Protein AF-A0A973B0N7-F1 (afdb_monomer_lite)

Radius of gyration: 13.96 Å; chains: 1; bounding box: 33×25×38 Å

Structure (mmCIF, N/CA/C/O backbone):
data_AF-A0A973B0N7-F1
#
_entry.id   AF-A0A973B0N7-F1
#
loop_
_atom_site.group_PDB
_atom_site.id
_atom_site.type_symbol
_atom_site.label_atom_id
_atom_site.label_alt_id
_atom_site.label_comp_id
_atom_site.label_asym_id
_atom_site.label_entity_id
_atom_site.label_seq_id
_atom_site.pdbx_PDB_ins_code
_atom_site.Cartn_x
_atom_site.Cartn_y
_atom_site.Cartn_z
_atom_site.occupancy
_atom_site.B_iso_or_equiv
_atom_site.auth_seq_id
_atom_site.auth_comp_id
_atom_site.auth_asym_id
_atom_site.auth_atom_id
_atom_site.pdbx_PDB_model_num
ATOM 1 N N . MET A 1 1 ? 13.167 -10.226 -14.527 1.00 73.62 1 MET A N 1
ATOM 2 C CA . MET A 1 1 ? 12.634 -9.299 -13.510 1.00 73.62 1 MET A CA 1
ATOM 3 C C . MET A 1 1 ? 11.544 -10.042 -12.769 1.00 73.62 1 MET A C 1
ATOM 5 O O . MET A 1 1 ? 10.756 -10.686 -13.442 1.00 73.62 1 MET A O 1
ATOM 9 N N . PHE A 1 2 ? 11.530 -10.004 -11.441 1.00 86.94 2 PHE A N 1
ATOM 10 C CA . PHE A 1 2 ? 10.726 -10.916 -10.615 1.00 86.94 2 PHE A CA 1
ATOM 11 C C . PHE A 1 2 ? 9.295 -10.414 -10.338 1.00 86.94 2 PHE A C 1
ATOM 13 O O . PHE A 1 2 ? 8.782 -10.590 -9.240 1.00 86.94 2 PHE A O 1
ATOM 20 N N . ILE A 1 3 ? 8.666 -9.707 -11.288 1.00 91.25 3 ILE A N 1
ATOM 21 C CA . ILE A 1 3 ? 7.358 -9.057 -11.056 1.00 91.25 3 ILE A CA 1
ATOM 22 C C . ILE A 1 3 ? 6.280 -10.091 -10.730 1.00 91.25 3 ILE A C 1
ATOM 24 O O . ILE A 1 3 ? 5.494 -9.886 -9.810 1.00 91.25 3 ILE A O 1
ATOM 28 N N . THR A 1 4 ? 6.245 -11.195 -11.477 1.00 93.94 4 THR A N 1
ATOM 29 C CA . THR A 1 4 ? 5.246 -12.247 -11.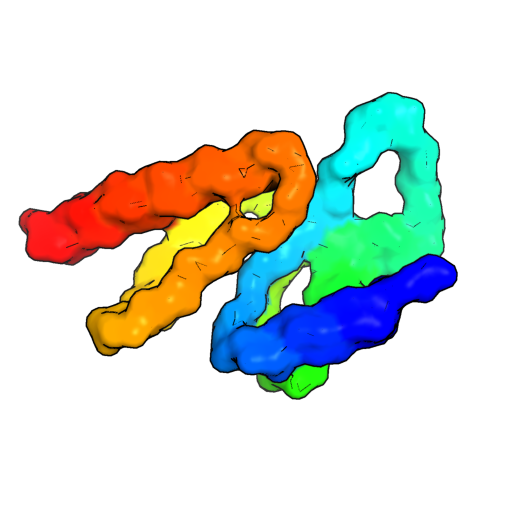279 1.00 93.94 4 THR A CA 1
ATOM 30 C C . THR A 1 4 ? 5.457 -12.957 -9.946 1.00 93.94 4 THR A C 1
ATOM 32 O O . THR A 1 4 ? 4.495 -13.194 -9.225 1.00 93.94 4 THR A O 1
ATOM 35 N N . GLU A 1 5 ? 6.703 -13.241 -9.571 1.00 96.12 5 GLU A N 1
ATOM 36 C CA . GLU A 1 5 ? 7.036 -13.871 -8.294 1.00 96.12 5 GLU A CA 1
ATOM 37 C C . GLU A 1 5 ? 6.737 -12.952 -7.102 1.00 96.12 5 GLU A C 1
ATOM 39 O O . GLU A 1 5 ? 6.206 -13.420 -6.097 1.00 96.12 5 GLU A O 1
ATOM 44 N N . PHE A 1 6 ? 7.015 -11.647 -7.214 1.00 94.81 6 PHE A N 1
ATOM 45 C CA . PHE A 1 6 ? 6.650 -10.675 -6.181 1.00 94.81 6 PHE A CA 1
ATOM 46 C C . PHE A 1 6 ? 5.133 -10.509 -6.059 1.00 94.81 6 PHE A C 1
ATOM 48 O O . PHE A 1 6 ? 4.622 -10.541 -4.944 1.00 94.81 6 PHE A O 1
ATOM 55 N N . GLY A 1 7 ? 4.406 -10.397 -7.176 1.00 95.62 7 GLY A N 1
ATOM 56 C CA . GLY A 1 7 ? 2.941 -10.354 -7.166 1.00 95.62 7 GLY A CA 1
ATOM 57 C C . GLY A 1 7 ? 2.339 -11.599 -6.5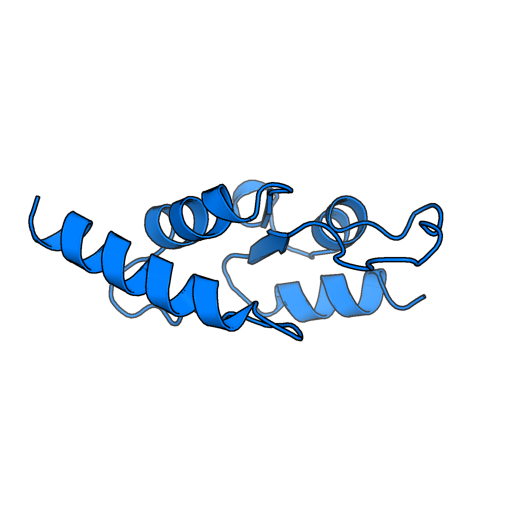06 1.00 95.62 7 GLY A C 1
ATOM 58 O O . GLY A 1 7 ? 1.517 -11.486 -5.598 1.00 95.62 7 GLY A O 1
ATOM 59 N N . ALA A 1 8 ? 2.828 -12.786 -6.874 1.00 97.12 8 ALA A N 1
ATOM 60 C CA . ALA A 1 8 ? 2.409 -14.046 -6.264 1.00 97.12 8 ALA A CA 1
ATOM 61 C C . ALA A 1 8 ? 2.674 -14.092 -4.750 1.00 97.12 8 ALA A C 1
ATOM 63 O O . ALA A 1 8 ? 1.825 -14.567 -4.001 1.00 97.12 8 ALA A O 1
ATOM 64 N N . ALA A 1 9 ? 3.818 -13.576 -4.289 1.00 97.12 9 ALA A N 1
ATOM 65 C CA . ALA A 1 9 ? 4.146 -13.525 -2.866 1.00 97.12 9 ALA A CA 1
ATOM 66 C C . ALA A 1 9 ? 3.233 -12.570 -2.078 1.00 97.12 9 ALA A C 1
ATOM 68 O O . ALA A 1 9 ? 2.870 -12.876 -0.943 1.00 97.12 9 ALA A O 1
ATOM 69 N N . LEU A 1 10 ? 2.834 -11.439 -2.670 1.00 97.31 10 LEU A N 1
ATOM 70 C CA . LEU A 1 10 ? 1.886 -10.509 -2.047 1.00 97.31 10 LEU A CA 1
ATOM 71 C C . LEU A 1 10 ? 0.488 -11.124 -1.887 1.00 97.31 10 LEU A C 1
ATOM 73 O O . LEU A 1 10 ? -0.199 -10.810 -0.922 1.00 97.31 10 LEU A O 1
ATOM 77 N N . GLY A 1 11 ? 0.099 -12.056 -2.762 1.00 97.44 11 GLY A N 1
ATOM 78 C CA . GLY A 1 11 ? -1.168 -12.792 -2.659 1.00 97.44 11 GLY A CA 1
ATOM 79 C C . GLY A 1 11 ? -1.272 -13.764 -1.480 1.00 97.44 11 GLY A C 1
ATOM 80 O O . GLY A 1 11 ? -2.271 -14.464 -1.368 1.00 97.44 11 GLY A O 1
ATOM 81 N N . LEU A 1 12 ? -0.253 -13.847 -0.617 1.00 97.38 12 LEU A N 1
ATOM 82 C CA . LEU A 1 12 ? -0.355 -14.536 0.673 1.00 97.38 12 LEU A CA 1
ATOM 83 C C . LEU A 1 12 ? -1.144 -13.726 1.716 1.00 97.38 12 LEU A C 1
ATOM 85 O O . LEU A 1 12 ? -1.500 -14.282 2.752 1.00 97.38 12 LEU A O 1
ATOM 89 N N . ALA A 1 13 ? -1.364 -12.432 1.474 1.00 98.06 13 ALA A N 1
ATOM 90 C CA . ALA A 1 13 ? -2.231 -11.585 2.284 1.00 98.06 13 ALA A CA 1
ATOM 91 C C . ALA A 1 13 ? -3.690 -11.665 1.806 1.00 98.06 13 ALA A C 1
ATOM 93 O O . ALA A 1 13 ? -3.952 -12.025 0.660 1.00 98.06 13 ALA A O 1
ATOM 94 N N . ASP A 1 14 ? -4.624 -11.273 2.671 1.00 97.81 14 ASP A N 1
ATOM 95 C CA . ASP A 1 14 ? -6.048 -11.181 2.327 1.00 97.81 14 ASP A CA 1
ATOM 96 C C . ASP A 1 14 ? -6.382 -9.884 1.561 1.00 97.81 14 ASP A C 1
ATOM 98 O O . ASP A 1 14 ? -7.284 -9.862 0.730 1.00 97.81 14 ASP A O 1
ATOM 102 N N . GLU A 1 15 ? -5.629 -8.810 1.820 1.00 98.00 15 GLU A N 1
ATOM 103 C CA . GLU A 1 15 ? -5.776 -7.474 1.228 1.00 98.00 15 GLU A CA 1
ATOM 104 C C . GLU A 1 15 ? -4.389 -6.904 0.899 1.00 98.00 15 GLU A C 1
ATOM 106 O O . GLU A 1 15 ? -3.454 -7.018 1.699 1.00 98.00 15 GLU A O 1
ATOM 111 N N . VAL A 1 16 ? -4.237 -6.256 -0.260 1.00 98.25 16 VAL A N 1
ATOM 112 C CA . VAL A 1 16 ? -2.954 -5.699 -0.717 1.00 98.25 16 VAL A CA 1
ATOM 113 C C . VAL A 1 16 ? -3.131 -4.287 -1.272 1.00 98.25 16 VAL A C 1
ATOM 115 O O . VAL A 1 16 ? -3.933 -4.050 -2.172 1.00 98.25 16 VAL A O 1
ATOM 118 N N . VAL A 1 17 ? -2.301 -3.350 -0.803 1.00 98.25 17 VAL A N 1
ATOM 119 C CA . VAL A 1 17 ? -2.111 -2.033 -1.430 1.00 98.25 17 VAL A CA 1
ATOM 120 C C . VAL A 1 17 ? -0.677 -1.947 -1.951 1.00 98.25 17 VAL A C 1
ATOM 122 O O . VAL A 1 17 ? 0.277 -2.066 -1.184 1.00 98.25 17 VAL A O 1
ATOM 125 N N . VAL A 1 18 ? -0.515 -1.761 -3.259 1.00 97.56 18 VAL A N 1
ATOM 126 C CA . VAL A 1 18 ? 0.775 -1.652 -3.947 1.00 97.56 18 VAL A CA 1
ATOM 127 C C . VAL A 1 18 ? 1.017 -0.196 -4.331 1.00 97.56 18 VAL A C 1
ATOM 129 O O . VAL A 1 18 ? 0.232 0.396 -5.072 1.00 97.56 18 VAL A O 1
ATOM 132 N N . LEU A 1 19 ? 2.125 0.363 -3.850 1.00 96.56 19 LEU A N 1
ATOM 133 C CA . LEU A 1 19 ? 2.596 1.694 -4.228 1.00 96.56 19 LEU A CA 1
ATOM 134 C C . LEU A 1 19 ? 3.371 1.650 -5.556 1.00 96.56 19 LEU A C 1
ATOM 136 O O . LEU A 1 19 ? 3.865 0.599 -5.972 1.00 96.56 19 LEU A O 1
ATOM 140 N N . GLU A 1 20 ? 3.510 2.798 -6.219 1.00 94.25 20 GLU A N 1
ATOM 141 C CA . GLU A 1 20 ? 4.424 2.930 -7.356 1.00 94.25 20 GLU A CA 1
ATOM 142 C C . GLU A 1 20 ? 5.891 2.679 -6.959 1.00 94.25 20 GLU A C 1
ATOM 144 O O . GLU A 1 20 ? 6.314 2.914 -5.824 1.00 94.25 20 GLU A O 1
ATOM 149 N N . VAL A 1 21 ? 6.683 2.194 -7.917 1.00 90.69 21 VAL A N 1
ATOM 150 C CA . VAL A 1 21 ? 8.113 1.940 -7.750 1.00 90.69 21 VAL A CA 1
ATOM 151 C C . VAL A 1 21 ? 8.842 3.244 -7.435 1.00 90.69 21 VAL A C 1
ATOM 153 O O . VAL A 1 21 ? 8.901 4.172 -8.242 1.00 90.69 21 VAL A O 1
ATOM 156 N N . PHE A 1 22 ? 9.470 3.279 -6.264 1.00 85.38 22 PHE A N 1
ATOM 157 C CA . PHE A 1 22 ? 10.363 4.355 -5.866 1.00 85.38 22 PHE A CA 1
ATOM 158 C C . PHE A 1 22 ? 11.810 4.022 -6.260 1.00 85.38 22 PHE A C 1
ATOM 160 O O . PHE A 1 22 ? 12.481 3.248 -5.581 1.00 85.38 22 PHE A O 1
ATOM 167 N N . ALA A 1 23 ? 12.289 4.612 -7.358 1.00 85.50 23 ALA A N 1
ATOM 168 C CA . ALA A 1 23 ? 13.656 4.436 -7.864 1.00 85.50 23 ALA A CA 1
ATOM 169 C C . ALA A 1 23 ? 14.267 5.791 -8.291 1.00 85.50 23 ALA A C 1
ATOM 171 O O . ALA A 1 23 ? 14.403 6.084 -9.484 1.00 85.50 23 ALA A O 1
ATOM 172 N N . PRO A 1 24 ? 14.573 6.685 -7.332 1.00 83.88 24 PRO A N 1
ATOM 173 C CA . PRO A 1 24 ? 15.073 8.020 -7.639 1.00 83.88 24 PRO A CA 1
ATOM 174 C C . PRO A 1 24 ? 16.418 7.957 -8.374 1.00 83.88 24 PRO A C 1
ATOM 176 O O . PRO A 1 24 ? 17.375 7.350 -7.904 1.00 83.88 24 PRO A O 1
ATOM 179 N N . GLY A 1 25 ? 16.497 8.637 -9.519 1.00 88.06 25 GLY A N 1
ATOM 180 C CA . GLY A 1 25 ? 17.713 8.703 -10.337 1.00 88.06 25 GLY A CA 1
ATOM 181 C C . GLY A 1 25 ? 17.918 7.515 -11.282 1.00 88.06 25 GLY A C 1
ATOM 182 O O . GLY A 1 25 ? 18.873 7.529 -12.058 1.00 88.06 25 GLY A O 1
ATOM 183 N N . GLU A 1 26 ? 17.025 6.525 -11.274 1.00 89.00 26 GLU A N 1
ATOM 184 C CA . GLU A 1 26 ? 17.059 5.404 -12.211 1.00 89.00 26 GLU A CA 1
ATOM 185 C C . GLU A 1 26 ? 16.169 5.656 -13.436 1.00 89.00 26 GLU A C 1
ATOM 187 O O . GLU A 1 26 ? 15.207 6.425 -13.406 1.00 89.00 26 GLU A O 1
ATOM 192 N N . THR A 1 27 ? 16.496 4.999 -14.552 1.00 91.44 27 THR A N 1
ATOM 193 C CA . THR A 1 27 ? 15.628 5.000 -15.736 1.00 91.44 27 THR A CA 1
ATOM 194 C C . THR A 1 27 ? 14.536 3.958 -15.549 1.00 91.44 27 THR A C 1
ATOM 196 O O . THR A 1 27 ? 14.840 2.788 -15.322 1.00 91.44 27 THR A O 1
ATOM 199 N N . ALA A 1 28 ? 13.276 4.371 -15.687 1.00 89.56 28 ALA A N 1
ATOM 200 C CA . ALA A 1 28 ? 12.140 3.462 -15.603 1.00 89.56 28 ALA A CA 1
ATOM 201 C C . ALA A 1 28 ? 12.291 2.297 -16.593 1.00 89.56 28 ALA A C 1
ATOM 203 O O . ALA A 1 28 ? 12.593 2.498 -17.774 1.00 89.56 28 ALA A O 1
ATOM 204 N N . ILE A 1 29 ? 12.055 1.076 -16.115 1.00 91.00 29 ILE A N 1
ATOM 205 C CA . ILE A 1 29 ? 12.130 -0.122 -16.949 1.00 91.00 29 ILE A CA 1
ATOM 206 C C . ILE A 1 29 ? 10.720 -0.428 -17.478 1.00 91.00 29 ILE A C 1
ATOM 208 O O . ILE A 1 29 ? 9.789 -0.563 -16.681 1.00 91.00 29 ILE A O 1
ATOM 212 N N . PRO A 1 30 ? 10.519 -0.557 -18.803 1.00 90.25 30 PRO A N 1
ATOM 213 C CA . PRO A 1 30 ? 9.210 -0.879 -19.360 1.00 90.25 30 PRO A CA 1
ATOM 214 C C . PRO A 1 30 ? 8.620 -2.158 -18.757 1.00 90.25 30 PRO A C 1
ATOM 216 O O . PRO A 1 30 ? 9.272 -3.200 -18.717 1.00 90.25 30 PRO A O 1
ATOM 219 N N . GLY A 1 31 ? 7.375 -2.064 -18.287 1.00 89.94 31 GLY A N 1
ATOM 220 C CA . GLY A 1 31 ? 6.668 -3.157 -17.618 1.00 89.94 31 GLY A CA 1
ATOM 221 C C . GLY A 1 31 ? 6.965 -3.296 -16.121 1.00 89.94 31 GLY A C 1
ATOM 222 O O . GLY A 1 31 ? 6.266 -4.053 -15.462 1.00 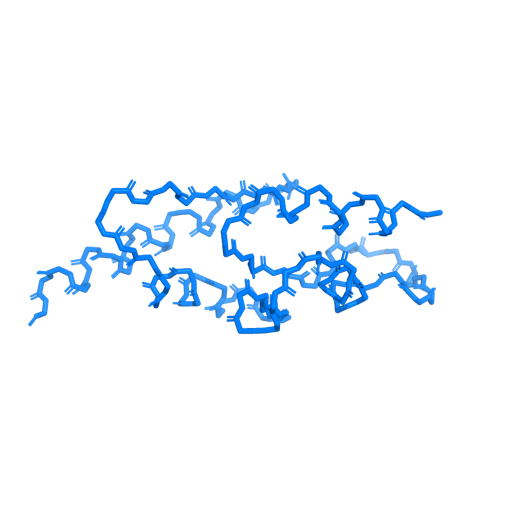89.94 31 GLY A O 1
ATOM 223 N N . ALA A 1 32 ? 7.922 -2.548 -15.567 1.00 92.50 32 ALA A N 1
ATOM 224 C CA . ALA A 1 32 ? 8.371 -2.627 -14.176 1.00 92.50 32 ALA A CA 1
ATOM 225 C C . ALA A 1 32 ? 7.762 -1.544 -13.276 1.00 92.50 32 ALA A C 1
ATOM 227 O O . ALA A 1 32 ? 8.486 -0.728 -12.711 1.00 92.50 32 ALA A O 1
ATOM 228 N N . SER A 1 33 ? 6.437 -1.515 -13.167 1.00 94.06 33 SER A N 1
ATOM 229 C CA . SER A 1 33 ? 5.724 -0.560 -12.311 1.00 94.06 33 SER A CA 1
ATOM 230 C C . SER A 1 33 ? 4.984 -1.256 -11.174 1.00 94.06 33 SER A C 1
ATOM 232 O O . SER A 1 33 ? 4.718 -2.464 -11.226 1.00 94.06 33 SER A O 1
ATOM 234 N N . GLY A 1 34 ? 4.596 -0.473 -10.167 1.00 95.38 34 GLY A N 1
ATOM 235 C CA . GLY A 1 34 ? 3.710 -0.917 -9.095 1.00 95.38 34 GLY A CA 1
ATOM 236 C C . GLY A 1 34 ? 2.377 -1.416 -9.651 1.00 95.38 34 GLY A C 1
ATOM 237 O O . GLY A 1 34 ? 1.863 -2.434 -9.199 1.00 95.38 34 GLY A O 1
ATOM 238 N N . GLN A 1 35 ? 1.876 -0.789 -10.721 1.00 96.19 35 GLN A N 1
ATOM 239 C CA . GLN A 1 35 ? 0.665 -1.233 -11.410 1.00 96.19 35 GLN A CA 1
ATOM 240 C C . GLN A 1 35 ? 0.816 -2.639 -12.010 1.00 96.19 35 GLN A C 1
ATOM 242 O O . GLN A 1 35 ? -0.074 -3.474 -11.847 1.00 96.19 35 GLN A O 1
ATOM 247 N N . THR A 1 36 ? 1.933 -2.933 -12.689 1.00 96.44 36 THR A N 1
ATOM 248 C CA . THR A 1 36 ? 2.166 -4.285 -13.221 1.00 96.44 36 THR A CA 1
ATOM 249 C C . THR A 1 36 ? 2.306 -5.297 -12.088 1.00 96.44 36 THR A C 1
ATOM 251 O O . THR A 1 36 ? 1.802 -6.412 -12.202 1.00 96.44 36 THR A O 1
ATOM 254 N N . MET A 1 37 ? 2.961 -4.924 -10.986 1.00 96.12 37 MET A N 1
ATOM 255 C CA . MET A 1 37 ? 3.088 -5.787 -9.811 1.00 96.12 37 MET A CA 1
ATOM 256 C C . MET A 1 37 ? 1.726 -6.100 -9.184 1.00 96.12 37 MET A C 1
ATOM 258 O O . MET A 1 37 ? 1.429 -7.272 -8.971 1.00 96.12 37 MET A O 1
ATOM 262 N N . ALA A 1 38 ? 0.870 -5.093 -8.990 1.00 97.50 38 ALA A N 1
ATOM 263 C CA . ALA A 1 38 ? -0.502 -5.264 -8.510 1.00 97.50 38 ALA A CA 1
ATOM 264 C C . ALA A 1 38 ? -1.318 -6.201 -9.416 1.00 97.50 38 ALA A C 1
ATOM 266 O O . ALA A 1 38 ? -2.007 -7.090 -8.931 1.00 97.50 38 ALA A O 1
ATOM 267 N N . ALA A 1 39 ? -1.176 -6.074 -10.739 1.00 97.12 39 ALA A N 1
ATOM 268 C CA . ALA A 1 39 ? -1.855 -6.946 -11.701 1.00 97.12 39 ALA A CA 1
ATOM 269 C C . ALA A 1 39 ? -1.394 -8.419 -11.660 1.00 97.12 39 ALA A C 1
ATOM 271 O O . ALA A 1 39 ? -2.063 -9.277 -12.229 1.00 97.12 39 ALA A O 1
ATOM 272 N N . ASN A 1 40 ? -0.256 -8.718 -11.024 1.00 97.38 40 ASN A N 1
ATOM 273 C CA . ASN A 1 40 ? 0.246 -10.082 -10.831 1.00 97.38 40 ASN A CA 1
ATOM 274 C C . ASN A 1 40 ? -0.096 -10.655 -9.442 1.00 97.38 40 ASN A C 1
ATOM 276 O O . ASN A 1 40 ? 0.333 -11.767 -9.132 1.00 97.38 40 ASN A O 1
ATOM 280 N N . VAL A 1 41 ? -0.841 -9.928 -8.602 1.00 98.31 41 VAL A N 1
ATOM 281 C CA . VAL A 1 41 ? -1.314 -10.435 -7.307 1.00 98.31 41 VAL A CA 1
ATOM 282 C C . VAL A 1 41 ? -2.503 -11.379 -7.542 1.00 98.31 41 VAL A C 1
ATOM 284 O O . VAL A 1 41 ? -3.493 -10.961 -8.141 1.00 98.31 41 VAL A O 1
ATOM 287 N N . PRO A 1 42 ? -2.441 -12.650 -7.101 1.00 97.75 42 PRO A N 1
ATOM 288 C CA . PRO A 1 42 ? -3.453 -13.667 -7.397 1.00 97.75 42 PRO A CA 1
ATOM 289 C C . PRO A 1 42 ? -4.664 -13.591 -6.450 1.00 97.75 42 PRO A C 1
ATOM 291 O O . PRO A 1 42 ? -5.053 -14.594 -5.855 1.00 97.75 42 PRO A O 1
ATOM 294 N N . LEU A 1 43 ? -5.252 -12.405 -6.310 1.00 97.94 43 LEU A N 1
ATOM 295 C CA . LEU A 1 43 ? -6.470 -12.149 -5.536 1.00 97.94 43 LEU A CA 1
ATOM 296 C C . LEU A 1 43 ? -7.543 -11.532 -6.443 1.00 97.94 43 LEU A C 1
ATOM 298 O O . LEU A 1 43 ? -7.246 -11.064 -7.546 1.00 97.94 43 LEU A O 1
ATOM 302 N N . ASP A 1 44 ? -8.794 -11.501 -5.978 1.00 97.44 44 ASP A N 1
ATOM 303 C CA . ASP A 1 44 ? -9.831 -10.737 -6.672 1.00 97.44 44 ASP A CA 1
ATOM 304 C C . ASP A 1 44 ? -9.473 -9.246 -6.689 1.00 97.44 44 ASP A C 1
ATOM 306 O O . ASP A 1 44 ? -8.927 -8.702 -5.729 1.00 97.44 44 ASP A O 1
ATOM 310 N N . ALA A 1 45 ? -9.831 -8.553 -7.774 1.00 94.88 45 ALA A N 1
ATOM 311 C CA . ALA A 1 45 ? -9.485 -7.143 -7.969 1.00 94.88 45 ALA A CA 1
ATOM 312 C C . ALA A 1 45 ? -10.042 -6.205 -6.877 1.00 94.88 45 ALA A C 1
ATOM 314 O O . ALA A 1 45 ? -9.557 -5.089 -6.727 1.00 94.88 45 ALA A O 1
ATOM 315 N N . SER A 1 46 ? -11.049 -6.635 -6.111 1.00 96.50 46 SER A N 1
ATOM 316 C CA . SER A 1 46 ? -11.552 -5.898 -4.946 1.00 96.50 46 SER A CA 1
ATOM 317 C C . SER A 1 46 ? -10.576 -5.872 -3.766 1.00 96.50 46 SER A C 1
ATOM 319 O O . SER A 1 46 ? -10.656 -4.946 -2.963 1.00 96.50 46 SER A O 1
ATOM 321 N N . HIS A 1 47 ? -9.667 -6.847 -3.686 1.00 97.75 47 HIS A N 1
ATOM 322 C CA . HIS A 1 47 ? -8.694 -7.025 -2.602 1.00 97.75 47 HIS A CA 1
ATOM 323 C C . HIS A 1 47 ? -7.291 -6.507 -2.952 1.00 97.75 47 HIS A C 1
ATOM 325 O O . HIS A 1 47 ? -6.357 -6.620 -2.159 1.00 97.75 47 HIS A O 1
ATOM 331 N N . VAL A 1 48 ? -7.113 -5.950 -4.156 1.00 98.38 48 VAL A N 1
ATOM 332 C CA . VAL A 1 48 ? -5.829 -5.419 -4.623 1.00 98.38 48 VAL A CA 1
ATOM 333 C C . VAL A 1 48 ? -6.010 -3.992 -5.103 1.00 98.38 48 VAL A C 1
ATOM 335 O O . VAL A 1 48 ? -6.734 -3.723 -6.060 1.00 98.38 48 VAL A O 1
ATOM 338 N N . VAL A 1 49 ? -5.298 -3.067 -4.474 1.00 98.25 49 VAL A N 1
ATOM 339 C CA . VAL A 1 49 ? -5.258 -1.662 -4.876 1.00 98.25 49 VAL A CA 1
ATOM 340 C C . VAL A 1 49 ? -3.867 -1.325 -5.368 1.00 98.25 49 VAL A C 1
ATOM 342 O O . VAL A 1 49 ? -2.883 -1.573 -4.681 1.00 98.25 49 VAL A O 1
ATOM 345 N N . PHE A 1 50 ? -3.782 -0.706 -6.539 1.00 98.19 50 PHE A N 1
ATOM 346 C CA . PHE A 1 50 ? -2.614 0.080 -6.911 1.00 98.19 50 PHE A CA 1
ATOM 347 C C . PHE A 1 50 ? -2.891 1.546 -6.574 1.00 98.19 50 PHE A C 1
ATOM 349 O O . PHE A 1 50 ? -3.854 2.112 -7.087 1.00 98.19 50 PHE A O 1
ATOM 356 N N . GLU A 1 51 ? -2.051 2.149 -5.737 1.00 97.81 51 GLU A N 1
ATOM 357 C CA . GLU A 1 51 ? -2.151 3.559 -5.354 1.00 97.81 51 GLU A CA 1
ATOM 358 C C . GLU A 1 51 ? -0.793 4.238 -5.577 1.00 97.81 51 GLU A C 1
ATOM 360 O O . GLU A 1 51 ? 0.146 3.956 -4.837 1.00 97.81 51 GLU A O 1
ATOM 365 N N . PRO A 1 52 ? -0.633 5.106 -6.592 1.00 96.19 52 PRO A N 1
ATOM 366 C CA . PRO A 1 52 ? 0.646 5.761 -6.872 1.00 96.19 52 PRO A CA 1
ATOM 367 C C . PRO A 1 52 ? 1.000 6.890 -5.890 1.00 96.19 52 PRO A C 1
ATOM 369 O O . PRO A 1 52 ? 2.166 7.282 -5.802 1.00 96.19 52 PRO A O 1
ATOM 372 N N . SER A 1 53 ? 0.025 7.449 -5.175 1.00 95.81 53 SER A N 1
ATOM 373 C CA . SER A 1 53 ? 0.216 8.531 -4.215 1.00 95.81 53 SER A CA 1
ATOM 374 C C . SER A 1 53 ? 0.529 7.987 -2.830 1.00 95.81 53 SER A C 1
ATOM 376 O O . SER A 1 53 ? -0.327 7.417 -2.155 1.00 95.81 53 SER A O 1
ATOM 378 N N . TRP A 1 54 ? 1.739 8.274 -2.349 1.00 94.56 54 TRP A N 1
ATOM 379 C CA . TRP A 1 54 ? 2.169 7.933 -0.991 1.00 94.56 54 TRP A CA 1
ATOM 380 C C . TRP A 1 54 ? 1.133 8.310 0.076 1.00 94.56 54 TRP A C 1
ATOM 382 O O . TRP A 1 54 ? 0.780 7.496 0.923 1.00 94.56 54 TRP A O 1
ATOM 392 N N . SER A 1 55 ? 0.612 9.538 0.004 1.00 95.69 55 SER A N 1
ATOM 393 C CA . SER A 1 55 ? -0.287 10.096 1.019 1.00 95.69 55 SER A CA 1
ATOM 394 C C . SER A 1 55 ? -1.684 9.471 1.026 1.00 95.69 55 SER A C 1
ATOM 396 O O . SER A 1 55 ? -2.476 9.770 1.910 1.00 95.69 55 SER A O 1
ATOM 398 N N . ALA A 1 56 ? -2.036 8.670 0.017 1.00 97.44 56 ALA A N 1
ATOM 399 C CA . ALA A 1 56 ? -3.335 8.005 -0.064 1.00 97.44 56 ALA A CA 1
ATOM 400 C C . ALA A 1 56 ? -3.287 6.553 0.445 1.00 97.44 56 ALA A C 1
ATOM 402 O O . ALA A 1 56 ? -4.314 6.011 0.856 1.00 97.44 56 ALA A O 1
ATOM 403 N N . VAL A 1 57 ? -2.098 5.934 0.495 1.00 97.44 57 VAL A N 1
ATOM 404 C CA . VAL A 1 57 ? -1.922 4.524 0.888 1.00 97.44 57 VAL A CA 1
ATOM 405 C C . VAL A 1 57 ? -2.469 4.248 2.287 1.00 97.44 57 VAL A C 1
ATOM 407 O O . VAL A 1 57 ? -3.193 3.271 2.482 1.00 97.44 57 VAL A O 1
ATOM 410 N N . ALA A 1 58 ? -2.155 5.106 3.263 1.00 97.56 58 ALA A N 1
ATOM 411 C CA . ALA A 1 58 ? -2.602 4.914 4.641 1.00 97.56 58 ALA A CA 1
ATOM 412 C C . ALA A 1 58 ? -4.137 4.906 4.751 1.00 97.56 58 ALA A C 1
ATOM 414 O O . ALA A 1 58 ? -4.697 4.072 5.461 1.00 97.56 58 ALA A O 1
ATOM 415 N N . GLY A 1 59 ? -4.817 5.767 3.987 1.00 97.62 59 GLY A N 1
ATOM 416 C CA . GLY A 1 59 ? -6.278 5.794 3.905 1.00 97.62 59 GLY A CA 1
ATOM 417 C C . GLY A 1 59 ? -6.851 4.466 3.412 1.00 97.62 59 GLY A C 1
ATOM 418 O O . GLY A 1 59 ? -7.721 3.896 4.066 1.00 97.62 59 GLY A O 1
ATOM 419 N N . HIS A 1 60 ? -6.301 3.911 2.330 1.00 97.94 60 HIS A N 1
ATOM 420 C CA . HIS A 1 60 ? -6.754 2.622 1.803 1.00 97.94 60 HIS A CA 1
ATOM 421 C C . HIS A 1 60 ? -6.571 1.456 2.772 1.00 97.94 60 HIS A C 1
ATOM 423 O O . HIS A 1 60 ? -7.439 0.581 2.827 1.00 97.94 60 HIS A O 1
ATOM 429 N N . LEU A 1 61 ? -5.470 1.441 3.528 1.00 97.25 61 LEU A N 1
ATOM 430 C CA . LEU A 1 61 ? -5.232 0.436 4.564 1.00 97.25 61 LEU A CA 1
ATOM 431 C C . LEU A 1 61 ? -6.260 0.566 5.694 1.00 97.25 61 LEU A C 1
ATOM 433 O O . LEU A 1 61 ? -6.861 -0.424 6.098 1.00 97.25 61 LEU A O 1
ATOM 437 N N . VAL A 1 62 ? -6.512 1.788 6.168 1.00 97.06 62 VAL A N 1
ATOM 438 C CA . VAL A 1 62 ? -7.469 2.065 7.253 1.00 97.06 62 VAL A CA 1
ATOM 439 C C . VAL A 1 62 ? -8.903 1.740 6.841 1.00 97.06 62 VAL A C 1
ATOM 441 O O . VAL A 1 62 ? -9.652 1.201 7.647 1.00 97.06 62 VAL A O 1
ATOM 444 N N . GLU A 1 63 ? -9.303 2.035 5.606 1.00 96.19 63 GLU A N 1
ATOM 445 C CA . GLU A 1 63 ? -10.639 1.711 5.084 1.00 96.19 63 GLU A CA 1
ATOM 446 C C . GLU A 1 63 ? -10.923 0.204 5.074 1.00 96.19 63 GLU A C 1
ATOM 448 O O . GLU A 1 63 ? -12.063 -0.204 5.285 1.00 96.19 63 GLU A O 1
ATOM 453 N N . ARG A 1 64 ? -9.891 -0.614 4.846 1.00 95.50 64 ARG A N 1
ATOM 454 C CA . ARG A 1 64 ? -9.987 -2.082 4.766 1.00 95.50 64 ARG A CA 1
ATOM 455 C C . ARG A 1 64 ? -9.813 -2.768 6.117 1.00 95.50 64 ARG A C 1
ATOM 457 O O . ARG A 1 64 ? -10.349 -3.850 6.325 1.00 95.50 64 ARG A O 1
ATOM 464 N N . ALA A 1 65 ? -9.087 -2.135 7.035 1.00 95.88 65 ALA A N 1
ATOM 465 C CA . ALA A 1 65 ? -8.711 -2.734 8.305 1.00 95.88 65 ALA A CA 1
ATOM 466 C C . ALA A 1 65 ? -9.894 -2.934 9.263 1.00 95.88 65 ALA A C 1
ATOM 468 O O . ALA A 1 65 ? -10.595 -1.982 9.641 1.00 95.88 65 ALA A O 1
ATOM 469 N N . SER A 1 66 ? -10.014 -4.161 9.755 1.00 94.56 66 SER A N 1
ATOM 470 C CA . SER A 1 66 ? -10.938 -4.617 10.788 1.00 94.56 66 SER A CA 1
ATOM 471 C C . SER A 1 66 ? -10.220 -4.930 12.106 1.00 94.56 66 SER A C 1
ATOM 473 O O . SER A 1 66 ? -8.995 -5.021 12.193 1.00 94.56 66 SER A O 1
ATOM 475 N N . SER A 1 67 ? -10.994 -5.059 13.186 1.00 94.38 67 SER A N 1
ATOM 476 C CA . SER A 1 67 ? -10.440 -5.442 14.488 1.00 94.38 67 SER A CA 1
ATOM 477 C C . SER A 1 67 ? -9.875 -6.863 14.432 1.00 94.38 67 SER A C 1
ATOM 479 O O . SER A 1 67 ? -10.581 -7.792 14.048 1.00 94.38 67 SER A O 1
ATOM 481 N N . GLY A 1 68 ? -8.620 -7.023 14.857 1.00 95.44 68 GLY A N 1
ATOM 482 C CA . GLY A 1 68 ? -7.900 -8.299 14.818 1.00 95.44 68 GLY A CA 1
ATOM 483 C C . GLY A 1 68 ? -6.965 -8.458 13.618 1.00 95.44 68 GLY A C 1
ATOM 484 O O . GLY A 1 68 ? -6.155 -9.384 13.628 1.00 95.44 68 GLY A O 1
ATOM 485 N N . ASP A 1 69 ? -7.017 -7.547 12.644 1.00 96.69 69 ASP A N 1
ATOM 486 C CA . ASP A 1 69 ? -6.148 -7.592 11.469 1.00 96.69 69 ASP A CA 1
ATOM 487 C C . ASP A 1 69 ? -4.702 -7.206 11.800 1.00 96.69 69 ASP A C 1
ATOM 489 O O . ASP A 1 69 ? -4.420 -6.402 12.696 1.00 96.69 69 ASP A O 1
ATOM 493 N N . ILE A 1 70 ? -3.772 -7.751 11.016 1.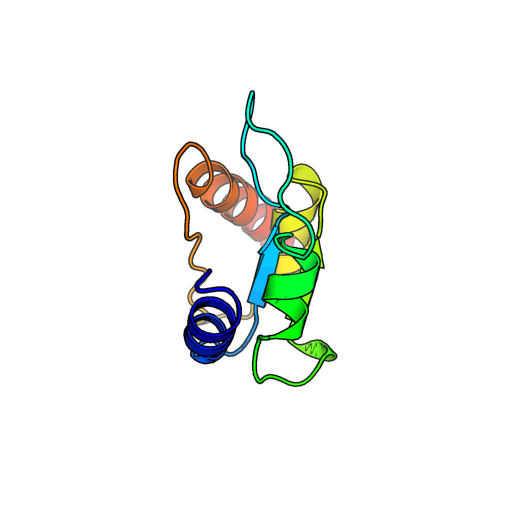00 97.06 70 ILE A N 1
ATOM 494 C CA . ILE A 1 70 ? -2.365 -7.353 11.018 1.00 97.06 70 ILE A CA 1
ATOM 495 C C . ILE A 1 70 ? -2.108 -6.516 9.769 1.00 97.06 70 ILE A C 1
ATOM 497 O O . ILE A 1 70 ? -2.189 -7.017 8.651 1.00 97.06 70 ILE A O 1
ATOM 501 N N . ILE A 1 71 ? -1.730 -5.252 9.963 1.00 96.81 71 ILE A N 1
ATOM 502 C CA . ILE A 1 71 ? -1.265 -4.385 8.877 1.00 96.81 71 ILE A CA 1
ATOM 503 C C . ILE A 1 71 ? 0.261 -4.446 8.825 1.00 96.81 71 ILE A C 1
ATOM 505 O O . ILE A 1 71 ? 0.938 -4.158 9.813 1.00 96.81 71 ILE A O 1
ATOM 509 N N . MET A 1 72 ? 0.805 -4.798 7.662 1.00 96.81 72 MET A N 1
ATOM 510 C CA . MET A 1 72 ? 2.244 -4.894 7.426 1.00 96.81 72 MET A CA 1
ATOM 511 C C . MET A 1 72 ? 2.664 -3.946 6.301 1.00 96.81 72 MET A C 1
ATOM 513 O O . MET A 1 72 ? 2.222 -4.081 5.165 1.00 96.81 72 MET A O 1
ATOM 517 N N . THR A 1 73 ? 3.571 -3.016 6.601 1.00 95.94 73 THR A N 1
ATOM 518 C CA . THR A 1 73 ? 4.260 -2.206 5.587 1.00 95.94 73 THR A CA 1
ATOM 519 C C . THR A 1 73 ? 5.548 -2.907 5.168 1.00 95.94 73 THR A C 1
ATOM 521 O O . THR A 1 73 ? 6.393 -3.188 6.021 1.00 95.94 73 THR A O 1
ATOM 524 N N . LEU A 1 74 ? 5.724 -3.169 3.872 1.00 94.94 74 LEU A N 1
ATOM 525 C CA . LEU A 1 74 ? 6.875 -3.899 3.337 1.00 94.94 74 LEU A CA 1
ATOM 526 C C . LEU A 1 74 ? 7.578 -3.087 2.247 1.00 94.94 74 LEU A C 1
ATOM 528 O O . LEU A 1 74 ? 6.942 -2.600 1.319 1.00 94.94 74 LEU A O 1
ATOM 532 N N . GLY A 1 75 ? 8.901 -2.974 2.342 1.00 91.25 75 GLY A N 1
ATOM 533 C CA . GLY A 1 75 ? 9.724 -2.247 1.378 1.00 91.25 75 GLY A CA 1
ATOM 534 C C . GLY A 1 75 ? 11.022 -1.744 2.003 1.00 91.25 75 GLY A C 1
ATOM 535 O O . GLY A 1 75 ? 11.377 -2.126 3.118 1.00 91.25 75 GLY A O 1
ATOM 536 N N . ALA A 1 76 ? 11.725 -0.880 1.278 1.00 88.12 76 ALA A N 1
ATOM 537 C CA . ALA A 1 76 ? 12.945 -0.224 1.738 1.00 88.12 76 ALA A CA 1
ATOM 538 C C . ALA A 1 76 ? 12.722 1.284 1.942 1.00 88.12 76 ALA A C 1
ATOM 540 O O . ALA A 1 76 ? 11.728 1.844 1.482 1.00 88.12 76 ALA A O 1
ATOM 541 N N . GLY A 1 77 ? 13.670 1.940 2.618 1.00 87.50 77 GLY A N 1
ATOM 542 C CA . GLY A 1 77 ? 13.602 3.375 2.894 1.00 87.50 77 GLY A CA 1
ATOM 543 C C . GLY A 1 77 ? 12.491 3.714 3.886 1.00 87.50 77 GLY A C 1
ATOM 544 O O . GLY A 1 77 ? 12.353 3.060 4.919 1.00 87.50 77 GLY A O 1
ATOM 545 N N . ASP A 1 78 ? 11.689 4.722 3.554 1.00 91.94 78 ASP A N 1
ATOM 546 C CA . ASP A 1 78 ? 10.742 5.338 4.486 1.00 91.94 78 ASP A CA 1
ATOM 547 C C . ASP A 1 78 ? 9.376 4.635 4.551 1.00 91.94 78 ASP A C 1
ATOM 549 O O . ASP A 1 78 ? 8.448 5.158 5.160 1.00 91.94 78 ASP A O 1
ATOM 553 N N . ILE A 1 79 ? 9.211 3.446 3.953 1.00 94.50 79 ILE A N 1
ATOM 554 C CA . ILE A 1 79 ? 7.907 2.749 3.884 1.00 94.50 79 ILE A CA 1
ATOM 555 C C . ILE A 1 79 ? 7.276 2.515 5.264 1.00 94.50 79 ILE A C 1
ATOM 557 O O . ILE A 1 79 ? 6.056 2.546 5.408 1.00 94.50 79 ILE A O 1
ATOM 561 N N . GLY A 1 80 ? 8.107 2.347 6.298 1.00 94.19 80 GLY A 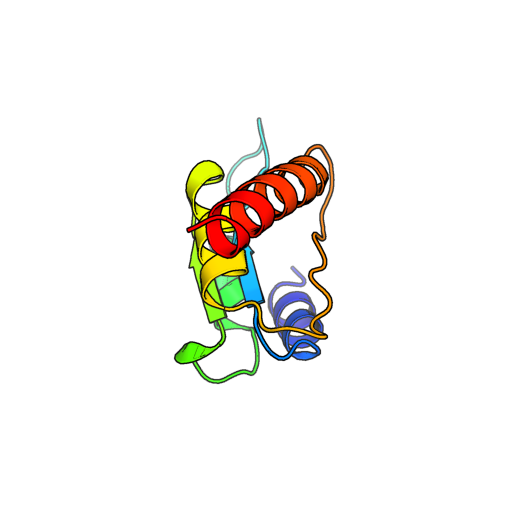N 1
ATOM 562 C CA . GLY A 1 80 ? 7.648 2.196 7.679 1.00 94.19 80 GLY A CA 1
ATOM 563 C C . GLY A 1 80 ? 6.909 3.426 8.219 1.00 94.19 80 GLY A C 1
ATOM 564 O O . GLY A 1 80 ? 6.110 3.292 9.143 1.00 94.19 80 GLY A O 1
ATOM 565 N N . MET A 1 81 ? 7.109 4.609 7.627 1.00 96.19 81 MET A N 1
ATOM 566 C CA . MET A 1 81 ? 6.399 5.835 8.009 1.00 96.19 81 MET A CA 1
ATOM 567 C C . MET A 1 81 ? 4.896 5.744 7.724 1.00 96.19 81 MET A C 1
ATOM 569 O O . MET A 1 81 ? 4.110 6.301 8.487 1.00 96.19 81 MET A O 1
ATOM 573 N N . ILE A 1 82 ? 4.480 4.978 6.706 1.00 97.19 82 ILE A N 1
ATOM 574 C CA . ILE A 1 82 ? 3.056 4.716 6.424 1.00 97.19 82 ILE A CA 1
ATOM 575 C C . ILE A 1 82 ? 2.396 4.012 7.613 1.00 97.19 82 ILE A C 1
ATOM 577 O O . ILE A 1 82 ? 1.253 4.303 7.948 1.00 97.19 82 ILE A O 1
ATOM 581 N N . GLY A 1 83 ? 3.120 3.124 8.301 1.00 96.81 83 GLY A N 1
ATOM 582 C CA . GLY A 1 83 ? 2.601 2.438 9.483 1.00 96.81 83 GLY A CA 1
ATOM 583 C C . GLY A 1 83 ? 2.242 3.407 10.612 1.00 96.81 83 GLY A C 1
ATOM 584 O O . GLY A 1 83 ? 1.239 3.210 11.293 1.00 96.81 83 GLY A O 1
ATOM 585 N N . LEU A 1 84 ? 3.016 4.484 10.783 1.00 96.12 84 LEU A N 1
ATOM 586 C CA . LEU A 1 84 ? 2.709 5.531 11.763 1.00 96.12 84 LEU A CA 1
ATOM 587 C C . LEU A 1 84 ? 1.453 6.317 11.364 1.00 96.12 84 LEU A C 1
ATOM 589 O O . LEU A 1 84 ? 0.586 6.542 12.204 1.00 96.12 84 LEU A O 1
ATOM 593 N N . GLU A 1 85 ? 1.324 6.664 10.084 1.00 97.50 85 GLU A N 1
ATOM 594 C CA . GLU A 1 85 ? 0.149 7.363 9.552 1.00 97.50 85 GLU A CA 1
ATOM 595 C C . GLU A 1 85 ? -1.130 6.523 9.692 1.00 97.50 85 GLU A C 1
ATOM 597 O O . GLU A 1 85 ? -2.167 7.029 10.119 1.00 97.50 85 GLU A O 1
ATOM 602 N N . VAL A 1 86 ? -1.048 5.214 9.435 1.00 97.81 86 VAL A N 1
ATOM 603 C CA . VAL A 1 86 ? -2.146 4.265 9.672 1.00 97.81 86 VAL A CA 1
ATOM 604 C C . VAL A 1 86 ? -2.579 4.270 11.138 1.00 97.81 86 VAL A C 1
ATOM 606 O O . VAL A 1 86 ? -3.776 4.314 11.417 1.00 97.81 86 VAL A O 1
ATOM 609 N N . LEU A 1 87 ? -1.636 4.257 12.086 1.00 96.50 87 LEU A N 1
ATOM 610 C CA . LEU A 1 87 ? -1.966 4.306 13.515 1.00 96.50 87 LEU A CA 1
ATOM 611 C C . LEU A 1 87 ? -2.690 5.602 13.893 1.00 96.50 87 LEU A C 1
ATOM 613 O O . LEU A 1 87 ? -3.644 5.561 14.670 1.00 96.50 87 LEU A O 1
ATOM 617 N N . ASP A 1 88 ? -2.258 6.739 13.355 1.00 97.12 88 ASP A N 1
ATOM 618 C CA . ASP A 1 88 ? -2.898 8.028 13.620 1.00 97.12 88 ASP A CA 1
ATOM 619 C C . ASP A 1 88 ? -4.319 8.081 13.049 1.00 97.12 88 ASP A C 1
ATOM 621 O O . ASP A 1 88 ? -5.252 8.485 13.747 1.00 97.12 88 ASP A O 1
ATOM 625 N N . LEU A 1 89 ? -4.521 7.585 11.828 1.00 97.19 89 LEU A N 1
ATOM 626 C CA . LEU A 1 89 ? -5.841 7.505 11.203 1.00 97.19 89 LEU A CA 1
ATOM 627 C C . LEU A 1 89 ? -6.782 6.526 11.923 1.00 97.19 89 LEU A C 1
ATOM 629 O O . LEU A 1 89 ? -7.960 6.839 12.106 1.00 97.19 89 LEU A O 1
ATOM 633 N N . LEU A 1 90 ? -6.288 5.373 12.387 1.00 96.19 90 LEU A N 1
ATOM 6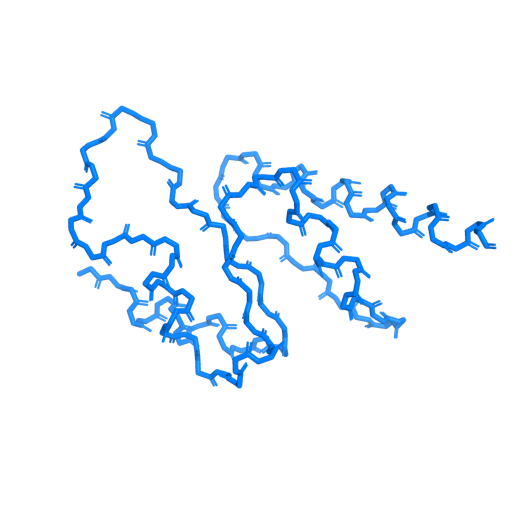34 C CA . LEU A 1 90 ? -7.088 4.425 13.174 1.00 96.19 90 LEU A CA 1
ATOM 635 C C . LEU A 1 90 ? -7.563 5.042 14.496 1.00 96.19 90 LEU A C 1
ATOM 637 O O . LEU A 1 90 ? -8.733 4.896 14.844 1.00 96.19 90 LEU A O 1
ATOM 641 N N . ARG A 1 91 ? -6.700 5.794 15.194 1.00 95.25 91 ARG A N 1
ATOM 642 C CA . ARG A 1 91 ? -7.073 6.516 16.427 1.00 95.25 91 ARG A CA 1
ATOM 643 C C . ARG A 1 91 ? -8.167 7.551 16.179 1.00 95.25 91 ARG A C 1
ATOM 645 O O . ARG A 1 91 ? -9.069 7.694 16.999 1.00 95.25 91 ARG A O 1
ATOM 652 N N . LEU A 1 92 ? -8.097 8.267 15.056 1.00 94.19 92 LEU A N 1
ATOM 653 C CA . LEU A 1 92 ? -9.135 9.225 14.665 1.00 94.19 92 LEU A CA 1
ATOM 654 C C . LEU A 1 92 ? -10.462 8.525 14.349 1.00 94.19 92 LEU A C 1
ATOM 656 O O . LEU A 1 92 ? -11.512 9.031 14.730 1.00 94.19 92 LEU A O 1
ATOM 660 N N . ARG A 1 93 ? -10.415 7.355 13.700 1.00 91.50 93 ARG A N 1
ATOM 661 C CA . ARG A 1 93 ? -11.594 6.537 13.380 1.00 91.50 93 ARG A CA 1
ATOM 662 C C . ARG A 1 93 ? -12.301 6.007 14.628 1.00 91.50 93 ARG A C 1
ATOM 664 O O . ARG A 1 93 ? -13.521 5.968 14.643 1.00 91.50 93 ARG A O 1
ATOM 671 N N . GLU A 1 94 ? -11.558 5.599 15.654 1.00 82.25 94 GLU A N 1
ATOM 672 C CA . GLU A 1 94 ? -12.128 5.108 16.922 1.00 82.25 94 GLU A CA 1
ATOM 673 C C . GLU A 1 94 ? -12.721 6.222 17.798 1.00 82.25 94 GLU A C 1
ATOM 675 O O . GLU A 1 94 ? -13.579 5.955 18.638 1.00 82.25 94 GLU A O 1
ATOM 680 N N . GLY A 1 95 ? -12.247 7.460 17.632 1.00 74.94 95 GLY A N 1
ATOM 681 C CA . GLY A 1 95 ? -12.739 8.625 18.370 1.00 74.94 95 GLY A CA 1
ATOM 682 C C . GLY A 1 95 ? -13.940 9.340 17.736 1.00 74.94 95 GLY A C 1
ATOM 683 O O . GLY A 1 95 ? -14.461 10.268 18.358 1.00 74.94 95 GLY A O 1
ATOM 684 N N . ALA A 1 96 ? -14.338 8.953 16.520 1.00 58.91 96 ALA A N 1
ATOM 685 C CA . ALA A 1 96 ? -15.477 9.494 15.772 1.00 58.91 96 ALA A CA 1
ATOM 686 C C . ALA A 1 96 ? -16.756 8.677 16.017 1.00 58.91 96 ALA A C 1
ATOM 688 O O . ALA A 1 96 ? -17.837 9.309 16.067 1.00 58.91 96 ALA A O 1
#

Secondary structure (DSSP, 8-state):
--HHHHHHHHTTSSSEEEEPP--TTSPPPTT-SHHHHHHTS-S-GGGEEEE--HHHHHHHHHHH--TT------SSGGGHHHHHHHHHHHHHHHT-

Foldseek 3Di:
DCLLVLLCVQLVDQAEEFEWDDDPPDDDDVCPTSVSSQVNNPDPPVRTHYDHDPVCRLVVCLVPDDPPDDDDQDDDDPSCVSVVVNVVVNVVVVVD

Sequence (96 aa):
MFITEFGAALGLADEVVVLEVFAPGETAIPGASGQTMAANVPLDASHVVFEPSWSAVAGHLVERASSGDIIMTLGAGDIGMIGLEVLDLLRLREGA

pLDDT: mean 94.12, std 5.85, range [58.91, 98.38]